Protein AF-A0A9L0TBF0-F1 (afdb_monomer_lite)

Secondary structure (DSSP, 8-state):
----------GGGPPPPTT--HHHHHHHHHHHPPTTTS--TTS--TTTTTT--S--TTS--EEEEPP-TTSS-HHHHHHTTPPPGGG-EEEEETT--SS-PEEE--

Sequence (106 aa):
MGKMSAAVGSVATLAAEPGEDAFRKLFRFYRQSRPGTADLGAVIDFSAAHAARGPGPEAHKVVRSQLSLSSVSDHDAHRAGLQPVSKWQAYGLEGYPGPRYIVVYF

Structure (mmCIF, N/CA/C/O backbone):
data_AF-A0A9L0TBF0-F1
#
_entry.id   AF-A0A9L0TBF0-F1
#
loop_
_atom_site.group_PDB
_atom_site.id
_atom_site.type_symbol
_atom_site.label_atom_id
_atom_site.label_alt_id
_atom_site.label_comp_id
_atom_site.label_asym_id
_atom_site.label_entity_id
_atom_site.label_seq_id
_atom_site.pdbx_PDB_ins_code
_atom_site.Cartn_x
_atom_site.Cartn_y
_atom_site.Cartn_z
_atom_site.occupancy
_atom_site.B_iso_or_equiv
_atom_site.auth_seq_id
_atom_site.auth_comp_id
_atom_site.auth_asym_id
_atom_site.auth_atom_id
_atom_site.pdbx_PDB_model_num
ATOM 1 N N . MET A 1 1 ? -26.880 -20.610 32.195 1.00 35.03 1 MET A N 1
ATOM 2 C CA . MET A 1 1 ? -25.506 -20.771 31.657 1.00 35.03 1 MET A CA 1
ATOM 3 C C . MET A 1 1 ? -25.621 -20.678 30.137 1.00 35.03 1 MET A C 1
ATOM 5 O O . MET A 1 1 ? -26.132 -21.601 29.533 1.00 35.03 1 MET A O 1
ATOM 9 N N . GLY A 1 2 ? -25.462 -19.534 29.474 1.00 40.31 2 GLY A N 1
ATOM 10 C CA . GLY A 1 2 ? -24.261 -18.704 29.404 1.00 40.31 2 GLY A CA 1
ATOM 11 C C . GLY A 1 2 ? -23.617 -18.898 28.024 1.00 40.31 2 GLY A C 1
ATOM 12 O O . GLY A 1 2 ? -22.653 -19.642 27.910 1.00 40.31 2 GLY A O 1
ATOM 13 N N . LYS A 1 3 ? -24.175 -18.289 26.969 1.00 43.34 3 LYS A N 1
ATOM 14 C CA . LYS A 1 3 ? -23.513 -18.172 25.659 1.00 43.34 3 LYS A CA 1
ATOM 15 C C . LYS A 1 3 ? -23.281 -16.690 25.408 1.00 43.34 3 LYS A C 1
ATOM 17 O O . LYS A 1 3 ? -24.203 -15.963 25.056 1.00 43.34 3 LYS A O 1
ATOM 22 N N . MET A 1 4 ? -22.069 -16.243 25.717 1.00 33.72 4 MET A N 1
ATOM 23 C CA . MET A 1 4 ? -21.629 -14.873 25.482 1.00 33.72 4 MET A CA 1
ATOM 24 C C . MET A 1 4 ? -21.535 -14.667 23.971 1.00 33.72 4 MET A C 1
ATOM 26 O O . MET A 1 4 ? -20.785 -15.370 23.295 1.00 33.72 4 MET A O 1
ATOM 30 N N . SER A 1 5 ? -22.331 -13.730 23.456 1.00 41.09 5 SER A N 1
ATOM 31 C CA . SER A 1 5 ? -22.162 -13.186 22.112 1.00 41.09 5 SER A CA 1
ATOM 32 C C . SER A 1 5 ? -20.743 -12.639 22.016 1.00 41.09 5 SER A C 1
ATOM 34 O O . SER A 1 5 ? -20.362 -11.789 22.822 1.00 41.09 5 SER A O 1
ATOM 36 N N . ALA A 1 6 ? -19.942 -13.164 21.088 1.00 47.31 6 ALA A N 1
ATOM 37 C CA . ALA A 1 6 ? -18.631 -12.603 20.810 1.00 47.31 6 ALA A CA 1
ATOM 38 C C . ALA A 1 6 ? -18.846 -11.149 20.378 1.00 47.31 6 ALA A C 1
ATOM 40 O O . ALA A 1 6 ? -19.472 -10.887 19.352 1.00 47.31 6 ALA A O 1
ATOM 41 N N . ALA A 1 7 ? -18.394 -10.210 21.208 1.00 48.56 7 ALA A N 1
ATOM 42 C CA . ALA A 1 7 ? -18.387 -8.806 20.855 1.00 48.56 7 ALA A CA 1
ATOM 43 C C . ALA A 1 7 ? -17.504 -8.655 19.613 1.00 48.56 7 ALA A C 1
ATOM 45 O O . ALA A 1 7 ? -16.289 -8.846 19.677 1.00 48.56 7 ALA A O 1
ATOM 46 N N . VAL A 1 8 ? -18.134 -8.367 18.477 1.00 47.53 8 VAL A N 1
ATOM 47 C CA . VAL A 1 8 ? -17.439 -7.933 17.270 1.00 47.53 8 VAL A CA 1
ATOM 48 C C . VAL A 1 8 ? -16.832 -6.578 17.618 1.00 47.53 8 VAL A C 1
ATOM 50 O O . VAL A 1 8 ? -17.530 -5.570 17.694 1.00 47.53 8 VAL A O 1
ATOM 53 N N . GLY A 1 9 ? -15.545 -6.569 17.954 1.00 52.19 9 GLY A N 1
ATOM 54 C CA . GLY A 1 9 ? -14.821 -5.334 18.210 1.00 52.19 9 GLY A CA 1
ATOM 55 C C . GLY A 1 9 ? -14.608 -4.620 16.884 1.00 52.19 9 GLY A C 1
ATOM 56 O O . GLY A 1 9 ? -13.821 -5.092 16.066 1.00 52.19 9 GLY A O 1
ATOM 57 N N . SER A 1 10 ? -15.307 -3.507 16.672 1.00 55.88 10 SER A N 1
ATOM 58 C CA . SER A 1 10 ? -14.961 -2.545 15.626 1.00 55.88 10 SER A CA 1
ATOM 59 C C . SER A 1 10 ? -13.965 -1.526 16.175 1.00 55.88 10 SER A C 1
ATOM 61 O O . SER A 1 10 ? -14.021 -1.161 17.355 1.00 55.88 10 SER A O 1
ATOM 63 N N . VAL A 1 11 ? -13.065 -1.032 15.319 1.00 59.75 11 VAL A N 1
ATOM 64 C CA . VAL A 1 11 ? -12.127 0.053 15.662 1.00 59.75 11 VAL A CA 1
ATOM 65 C C . VAL A 1 11 ? -12.886 1.281 16.180 1.00 59.75 11 VAL A C 1
ATOM 67 O O . VAL A 1 11 ? -12.448 1.932 17.132 1.00 59.75 11 VAL A O 1
ATOM 70 N N . ALA A 1 12 ? -14.070 1.539 15.615 1.00 55.06 12 ALA A N 1
ATOM 71 C CA . ALA A 1 12 ? -14.960 2.628 16.006 1.00 55.06 12 ALA A CA 1
ATOM 72 C C . ALA A 1 12 ? -15.511 2.495 17.441 1.00 55.06 12 ALA A C 1
ATOM 74 O O . ALA A 1 12 ? -15.979 3.478 18.010 1.00 55.06 12 ALA A O 1
ATOM 75 N N . THR A 1 13 ? -15.447 1.305 18.051 1.00 59.06 13 THR A N 1
ATOM 76 C CA . THR A 1 13 ? -16.079 0.999 19.351 1.00 59.06 13 THR A CA 1
ATOM 77 C C . THR A 1 13 ? -15.079 0.725 20.477 1.00 59.06 13 THR A C 1
ATOM 79 O O . THR A 1 13 ? -15.473 0.424 21.602 1.00 59.06 13 THR A O 1
ATOM 82 N N . LEU A 1 14 ? -13.774 0.829 20.219 1.00 64.94 14 LEU A N 1
ATOM 83 C CA . LEU A 1 14 ? -12.760 0.638 21.255 1.00 64.94 14 LEU A CA 1
ATOM 84 C C . LEU A 1 14 ? -12.854 1.735 22.320 1.00 64.94 14 LEU A C 1
ATOM 86 O O . LEU A 1 14 ? -12.673 2.915 22.015 1.00 64.94 14 LEU A O 1
ATOM 90 N N . ALA A 1 15 ? -13.043 1.358 23.582 1.00 71.19 15 ALA A N 1
ATOM 91 C CA . ALA A 1 15 ? -12.815 2.268 24.699 1.00 71.19 15 ALA A CA 1
ATOM 92 C C . ALA A 1 15 ? -11.311 2.582 24.798 1.00 71.19 15 ALA A C 1
ATOM 94 O O . ALA A 1 15 ? -10.471 1.692 24.636 1.00 71.19 15 ALA A O 1
ATOM 95 N N . ALA A 1 16 ? -10.963 3.856 24.987 1.00 72.12 16 ALA A N 1
ATOM 96 C CA . ALA A 1 16 ? -9.595 4.238 25.328 1.00 72.12 16 ALA A CA 1
ATOM 97 C C . ALA A 1 16 ? -9.374 3.967 26.820 1.00 72.12 16 ALA A C 1
ATOM 99 O O . ALA A 1 16 ? -10.224 4.330 27.635 1.00 72.12 16 ALA A O 1
ATOM 100 N N . GLU A 1 17 ? -8.253 3.341 27.171 1.00 79.44 17 GLU A N 1
ATOM 101 C CA . GLU A 1 17 ? -7.858 3.243 28.578 1.00 79.44 17 GLU A CA 1
ATOM 102 C C . GLU A 1 17 ? -7.410 4.628 29.081 1.00 79.44 17 GLU A C 1
ATOM 104 O O . GLU A 1 17 ? -6.929 5.446 28.286 1.00 79.44 17 GLU A O 1
ATOM 109 N N . PRO A 1 18 ? -7.541 4.934 30.383 1.00 78.00 18 PRO A N 1
ATOM 110 C CA . PRO A 1 18 ? -7.090 6.211 30.928 1.00 78.00 18 PRO A CA 1
ATOM 111 C C . PRO A 1 18 ? -5.607 6.473 30.602 1.00 78.00 18 PRO A C 1
ATOM 113 O O . PRO A 1 18 ? -4.729 5.715 31.008 1.00 78.00 18 PRO A O 1
ATOM 116 N N . GLY A 1 19 ? -5.324 7.548 29.858 1.00 82.50 19 GLY A N 1
ATOM 117 C CA . GLY A 1 19 ? -3.964 7.932 29.446 1.00 82.50 19 GLY A CA 1
ATOM 118 C C . GLY A 1 19 ? -3.432 7.247 28.177 1.00 82.50 19 GLY A C 1
ATOM 119 O O . GLY A 1 19 ? -2.257 7.406 27.848 1.00 82.50 19 GLY A O 1
ATOM 120 N N . GLU A 1 20 ? -4.260 6.490 27.458 1.00 90.44 20 GLU A N 1
ATOM 121 C CA . GLU A 1 20 ? -3.876 5.831 26.208 1.00 90.44 20 GLU A CA 1
ATOM 122 C C . GLU A 1 20 ? -4.002 6.757 24.984 1.00 90.44 20 GLU A C 1
ATOM 124 O O . GLU A 1 20 ? -5.052 7.353 24.745 1.00 90.44 20 GLU A O 1
ATOM 129 N N . ASP A 1 21 ? -2.942 6.841 24.171 1.00 91.25 21 ASP A N 1
ATOM 130 C CA . ASP A 1 21 ? -2.959 7.560 22.892 1.00 91.25 21 ASP A CA 1
ATOM 131 C C . ASP A 1 21 ? -3.576 6.732 21.744 1.00 91.25 21 ASP A C 1
ATOM 133 O O . ASP A 1 21 ? -3.721 5.507 21.814 1.00 91.25 21 ASP A O 1
ATOM 137 N N . ALA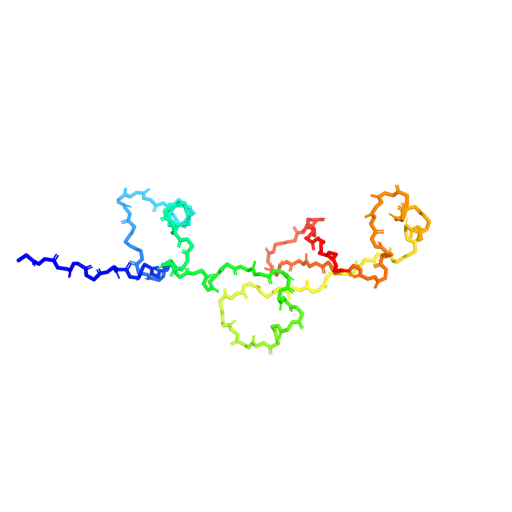 A 1 22 ? -3.934 7.412 20.649 1.00 87.94 22 ALA A N 1
ATOM 138 C CA . ALA A 1 22 ? -4.591 6.792 19.497 1.00 87.94 22 ALA A CA 1
ATOM 139 C C . ALA A 1 22 ? -3.776 5.642 18.877 1.00 87.94 22 ALA A C 1
ATOM 141 O O . ALA A 1 22 ? -4.354 4.638 18.454 1.00 87.94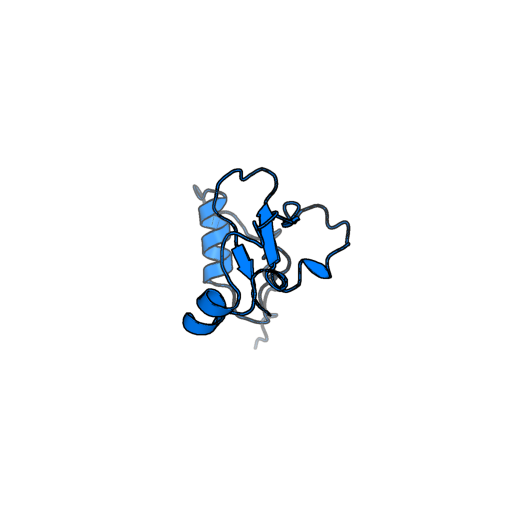 22 ALA A O 1
ATOM 142 N N . PHE A 1 23 ? -2.444 5.750 18.851 1.00 89.69 23 PHE A N 1
ATOM 143 C CA . PHE A 1 23 ? -1.582 4.718 18.282 1.00 89.69 23 PHE A CA 1
ATOM 144 C C . PHE A 1 23 ? -1.565 3.467 19.164 1.00 89.69 23 PHE A C 1
ATOM 146 O O . PHE A 1 23 ? -1.762 2.357 18.668 1.00 89.69 23 PHE A O 1
ATOM 153 N N . ARG A 1 24 ? -1.394 3.630 20.481 1.00 90.50 24 ARG A N 1
ATOM 154 C CA . ARG A 1 24 ? -1.432 2.531 21.458 1.00 90.50 24 ARG A CA 1
ATOM 155 C C . ARG A 1 24 ? -2.770 1.799 21.442 1.00 90.50 24 ARG A C 1
ATOM 157 O O . ARG A 1 24 ? -2.781 0.566 21.441 1.00 90.50 24 ARG A O 1
ATOM 164 N N . LYS A 1 25 ? -3.869 2.544 21.318 1.00 89.50 25 LYS A N 1
ATOM 165 C CA . LYS A 1 25 ? -5.225 2.000 21.193 1.00 89.50 25 LYS A CA 1
ATOM 166 C C . LYS A 1 25 ? -5.382 1.116 19.951 1.00 89.50 25 LYS A C 1
ATOM 168 O O . LYS A 1 25 ? -5.842 -0.022 20.063 1.00 89.50 25 LYS A O 1
ATOM 173 N N . LEU A 1 26 ? -4.964 1.609 18.781 1.00 88.56 26 LEU A N 1
ATOM 174 C CA . LEU A 1 26 ? -4.996 0.847 17.525 1.00 88.56 26 LEU A CA 1
ATOM 175 C C . LEU A 1 26 ? -4.086 -0.383 17.589 1.00 88.56 26 LEU A C 1
ATOM 177 O O . LEU A 1 26 ? -4.497 -1.482 17.216 1.00 88.56 26 LEU A O 1
ATOM 181 N N . PHE A 1 27 ? -2.872 -0.223 18.118 1.00 89.44 27 PHE A N 1
ATOM 182 C CA . PHE A 1 27 ? -1.927 -1.322 18.282 1.00 89.44 27 PHE A CA 1
ATOM 183 C C . PHE A 1 27 ? -2.501 -2.435 19.166 1.00 89.44 27 PHE A C 1
ATOM 185 O O . PHE A 1 27 ? -2.443 -3.609 18.797 1.00 89.44 27 PHE A O 1
ATOM 192 N N . ARG A 1 28 ? -3.094 -2.090 20.319 1.00 88.88 28 ARG A N 1
ATOM 193 C CA . ARG A 1 28 ? -3.734 -3.070 21.205 1.00 88.88 28 ARG A CA 1
ATOM 194 C C . ARG A 1 28 ? -4.836 -3.831 20.477 1.00 88.88 28 ARG A C 1
ATOM 196 O O . ARG A 1 28 ? -4.864 -5.058 20.572 1.00 88.88 28 ARG A O 1
ATOM 203 N N . PHE A 1 29 ? -5.711 -3.117 19.772 1.00 87.94 29 PHE A N 1
ATOM 204 C CA . PHE A 1 29 ? -6.820 -3.720 19.043 1.00 87.94 29 PHE A CA 1
ATOM 205 C C . PHE A 1 29 ? -6.346 -4.747 18.023 1.00 87.94 29 PHE A C 1
ATOM 207 O O . PHE A 1 29 ? -6.753 -5.907 18.091 1.00 87.94 29 PHE A O 1
ATOM 214 N N . TYR A 1 30 ? -5.438 -4.362 17.126 1.00 87.25 30 TYR A N 1
ATOM 215 C CA . TYR A 1 30 ? -4.957 -5.274 16.091 1.00 87.25 30 TYR A CA 1
ATOM 216 C C . TYR A 1 30 ? -4.126 -6.423 16.664 1.00 87.25 30 TYR A C 1
ATOM 218 O O . TYR A 1 30 ? -4.222 -7.543 16.177 1.00 87.25 30 TYR A O 1
ATOM 226 N N . ARG A 1 31 ? -3.385 -6.206 17.758 1.00 87.06 31 ARG A N 1
ATOM 227 C CA . ARG A 1 31 ? -2.663 -7.285 18.453 1.00 87.06 31 ARG A CA 1
ATOM 228 C C . ARG A 1 31 ? -3.601 -8.337 19.056 1.00 87.06 31 ARG A C 1
ATOM 230 O O . ARG A 1 31 ? -3.241 -9.506 19.120 1.00 87.06 31 ARG A O 1
ATOM 237 N N . GLN A 1 32 ? -4.765 -7.925 19.555 1.00 85.81 32 GLN A N 1
ATOM 238 C CA . GLN A 1 32 ? -5.755 -8.818 20.174 1.00 85.81 32 GLN A CA 1
ATOM 239 C C . GLN A 1 32 ? -6.771 -9.376 19.167 1.00 85.81 32 GLN A C 1
ATOM 241 O O . GLN A 1 32 ? -7.543 -10.277 19.503 1.00 85.81 32 GLN A O 1
ATOM 246 N N . SER A 1 33 ? -6.768 -8.851 17.942 1.00 83.00 33 SER A N 1
ATOM 247 C CA . SER A 1 33 ? -7.660 -9.262 16.866 1.00 83.00 33 SER A CA 1
ATOM 248 C C . SER A 1 33 ? -7.394 -10.710 16.465 1.00 83.00 33 SER A C 1
ATOM 250 O O . SER A 1 33 ? -6.261 -11.086 16.167 1.00 83.00 33 SER A O 1
ATOM 252 N N . ARG A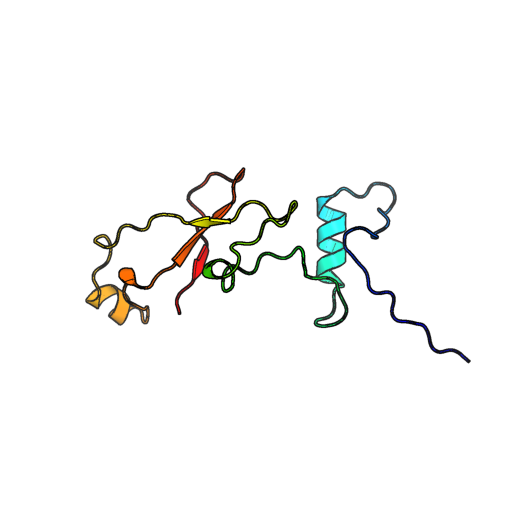 1 34 ? -8.444 -11.539 16.435 1.00 75.00 34 ARG A N 1
ATOM 253 C CA . ARG A 1 34 ? -8.367 -12.889 15.864 1.00 75.00 34 ARG A CA 1
ATOM 254 C C . ARG A 1 34 ? -8.838 -12.850 14.407 1.00 75.00 34 ARG A C 1
ATOM 256 O O . ARG A 1 34 ? -9.849 -12.193 14.129 1.00 75.00 34 ARG A O 1
ATOM 263 N N . PRO A 1 35 ? -8.156 -13.558 13.487 1.00 69.25 35 PRO A N 1
ATOM 264 C CA . PRO A 1 35 ? -8.626 -13.702 12.115 1.00 69.25 35 PRO A CA 1
ATOM 265 C C . PRO A 1 35 ? -10.078 -14.200 12.092 1.00 69.25 35 PRO A C 1
ATOM 267 O O . PRO A 1 35 ? -10.399 -15.205 12.724 1.00 69.25 35 PRO A O 1
ATOM 270 N N . GLY A 1 36 ? -10.961 -13.468 11.408 1.00 67.06 36 GLY A N 1
ATOM 271 C CA . GLY A 1 36 ? -12.379 -13.813 11.259 1.00 67.06 36 GLY A CA 1
ATOM 272 C C . GLY A 1 36 ? -13.332 -13.291 12.343 1.00 67.06 36 GLY A C 1
ATOM 273 O O . GLY A 1 36 ? -14.538 -13.440 12.176 1.00 67.06 36 GLY A O 1
ATOM 274 N N . THR A 1 37 ? -12.846 -12.666 13.425 1.00 68.88 37 THR A N 1
ATOM 275 C CA . THR A 1 37 ? -13.725 -12.086 14.469 1.00 68.88 37 THR A CA 1
ATOM 276 C C . THR A 1 37 ? -13.562 -10.584 14.657 1.00 68.88 37 THR A C 1
ATOM 278 O O . THR A 1 37 ? -14.463 -9.935 15.182 1.00 68.88 37 THR A O 1
ATOM 281 N N . ALA A 1 38 ? -12.396 -10.044 14.307 1.00 72.75 38 ALA A N 1
ATOM 282 C CA . ALA A 1 38 ? -12.134 -8.616 14.386 1.00 72.75 38 ALA A CA 1
ATOM 283 C C . ALA A 1 38 ? -12.512 -7.924 13.078 1.00 72.75 38 ALA A C 1
ATOM 285 O O . ALA A 1 38 ? -12.303 -8.472 11.994 1.00 72.75 38 ALA A O 1
ATOM 286 N N . ASP A 1 39 ? -13.033 -6.707 13.194 1.00 78.00 39 ASP A N 1
ATOM 287 C CA . ASP A 1 39 ? -13.238 -5.823 12.056 1.00 78.00 39 ASP A CA 1
ATOM 288 C C . ASP A 1 39 ? -11.878 -5.344 11.528 1.00 78.00 39 ASP A C 1
ATOM 290 O O . ASP A 1 39 ? -11.230 -4.471 12.109 1.00 78.00 39 ASP A O 1
ATOM 294 N N . LEU A 1 40 ? -11.424 -5.968 10.441 1.00 80.75 40 LEU A N 1
ATOM 295 C CA . LEU A 1 40 ? -10.197 -5.602 9.732 1.00 80.75 40 LEU A CA 1
ATOM 296 C C . LEU A 1 40 ? -10.477 -4.685 8.533 1.00 80.75 40 LEU A C 1
ATOM 298 O O . LEU A 1 40 ? -9.579 -4.470 7.726 1.00 80.75 40 LEU A O 1
ATOM 302 N N . GLY A 1 41 ? -11.689 -4.131 8.399 1.00 79.06 41 GLY A N 1
ATOM 303 C CA . GLY A 1 41 ? -12.077 -3.321 7.238 1.00 79.06 41 GLY A CA 1
ATOM 304 C C . GLY A 1 41 ? -11.244 -2.049 7.047 1.00 79.06 41 GLY A C 1
ATOM 305 O O . GLY A 1 41 ? -11.149 -1.540 5.934 1.00 79.06 41 GLY A O 1
ATOM 306 N N . ALA A 1 42 ? -10.603 -1.559 8.112 1.00 79.50 42 ALA A N 1
ATOM 307 C CA . ALA A 1 42 ? -9.694 -0.413 8.067 1.00 79.50 42 ALA A CA 1
ATOM 308 C C . ALA A 1 42 ? -8.229 -0.786 7.745 1.00 79.50 42 ALA A C 1
ATOM 310 O O . ALA A 1 42 ? -7.398 0.104 7.560 1.00 79.50 42 ALA A O 1
ATOM 311 N N . VAL A 1 43 ? -7.882 -2.079 7.683 1.00 83.44 43 VAL A N 1
ATOM 312 C CA . VAL A 1 43 ? -6.546 -2.532 7.270 1.00 83.44 43 VAL A CA 1
ATOM 313 C C . VAL A 1 43 ? -6.458 -2.473 5.749 1.00 83.44 43 VAL A C 1
ATOM 315 O O . VAL A 1 43 ? -7.252 -3.086 5.042 1.00 83.44 43 VAL A O 1
ATOM 318 N N . ILE A 1 44 ? -5.473 -1.737 5.236 1.00 81.62 44 ILE A N 1
ATOM 319 C CA . ILE A 1 44 ? -5.276 -1.585 3.794 1.00 81.62 44 ILE A CA 1
ATOM 320 C C . ILE A 1 44 ? -4.715 -2.883 3.211 1.00 81.62 44 ILE A C 1
ATOM 322 O O . ILE A 1 44 ? -3.601 -3.293 3.542 1.00 81.62 44 ILE A O 1
ATOM 326 N N . ASP A 1 45 ? -5.458 -3.479 2.284 1.00 83.31 45 ASP A N 1
ATOM 327 C CA . ASP A 1 45 ? -4.977 -4.567 1.442 1.00 83.31 45 ASP A CA 1
ATOM 328 C C . ASP A 1 45 ? -4.456 -4.018 0.103 1.00 83.31 45 ASP A C 1
ATOM 330 O O . ASP A 1 45 ? -5.216 -3.727 -0.824 1.00 83.31 45 ASP A O 1
ATOM 334 N N . PHE A 1 46 ? -3.131 -3.884 -0.013 1.00 82.31 46 PHE A N 1
ATOM 335 C CA . PHE A 1 46 ? -2.481 -3.442 -1.253 1.00 82.31 46 PHE A CA 1
ATOM 336 C C . PHE A 1 46 ? -2.626 -4.447 -2.398 1.00 82.31 46 PHE A C 1
ATOM 338 O O . PHE A 1 46 ? -2.523 -4.053 -3.560 1.00 82.31 46 PHE A O 1
ATOM 345 N N . SER A 1 47 ? -2.901 -5.721 -2.100 1.00 82.19 47 SER A N 1
ATOM 346 C CA . SER A 1 47 ? -3.145 -6.717 -3.137 1.00 82.19 47 SER A CA 1
ATOM 347 C C . SER A 1 47 ? -4.502 -6.506 -3.810 1.00 82.19 47 SER A C 1
ATOM 349 O O . SER A 1 47 ? -4.615 -6.703 -5.010 1.00 82.19 47 SER A O 1
ATOM 351 N N . ALA A 1 48 ? -5.505 -5.997 -3.091 1.00 79.88 48 ALA A N 1
ATOM 352 C CA . ALA A 1 48 ? -6.819 -5.656 -3.63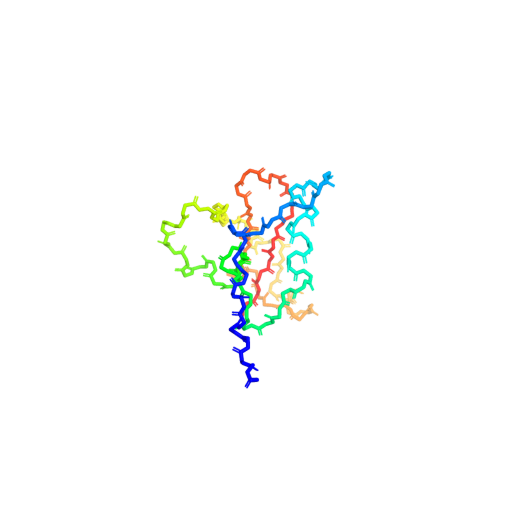9 1.00 79.88 48 ALA A CA 1
ATOM 353 C C . ALA A 1 48 ? -6.930 -4.191 -4.113 1.00 79.88 48 ALA A C 1
ATOM 355 O O . ALA A 1 48 ? -7.951 -3.788 -4.680 1.00 79.88 48 ALA A O 1
ATOM 356 N N . ALA A 1 49 ? -5.889 -3.373 -3.923 1.00 72.56 49 ALA A N 1
ATOM 357 C CA . ALA A 1 49 ? -5.927 -1.933 -4.196 1.00 72.56 49 ALA A CA 1
ATOM 358 C C . ALA A 1 49 ? -6.202 -1.579 -5.670 1.00 72.56 49 ALA A C 1
ATOM 360 O O . ALA A 1 49 ? -6.732 -0.509 -5.959 1.00 72.56 49 ALA A O 1
ATOM 361 N N . HIS A 1 50 ? -5.889 -2.469 -6.617 1.00 63.44 50 HIS A N 1
ATOM 362 C CA . HIS A 1 50 ? -6.227 -2.276 -8.032 1.00 63.44 50 HIS A CA 1
ATOM 363 C C . HIS A 1 50 ? -7.727 -2.457 -8.337 1.00 63.44 50 HIS A C 1
ATOM 365 O O . HIS A 1 50 ? -8.207 -1.929 -9.340 1.00 63.44 50 HIS A O 1
ATOM 371 N N . ALA A 1 51 ? -8.466 -3.172 -7.482 1.00 57.62 51 ALA A N 1
ATOM 372 C CA . ALA A 1 51 ? -9.908 -3.398 -7.601 1.00 57.62 51 ALA A CA 1
ATOM 373 C C . ALA A 1 51 ? -10.738 -2.370 -6.809 1.00 57.62 51 ALA A C 1
ATOM 375 O O . ALA A 1 51 ? -11.902 -2.120 -7.129 1.00 57.62 51 ALA A O 1
ATOM 376 N N . ALA A 1 52 ? -10.137 -1.733 -5.801 1.00 56.16 52 ALA A N 1
ATOM 377 C CA . ALA A 1 52 ? -10.776 -0.743 -4.942 1.00 56.16 52 ALA A CA 1
ATOM 378 C C . ALA A 1 52 ? -10.917 0.626 -5.639 1.00 56.16 52 ALA A C 1
ATOM 380 O O . ALA A 1 52 ? -10.253 1.603 -5.305 1.00 56.16 52 ALA A O 1
ATOM 381 N N . ARG A 1 53 ? -11.826 0.721 -6.615 1.00 49.44 53 ARG A N 1
ATOM 382 C CA . ARG A 1 53 ? -12.285 1.995 -7.206 1.00 49.44 53 ARG A CA 1
ATOM 383 C C . ARG A 1 53 ? -13.507 2.564 -6.461 1.00 49.44 53 ARG A C 1
ATOM 385 O O . ARG A 1 53 ? -14.383 3.159 -7.081 1.00 49.44 53 ARG A O 1
ATOM 392 N N . GLY A 1 54 ? -13.598 2.320 -5.151 1.00 48.53 54 GLY A N 1
ATOM 393 C CA . GLY A 1 54 ? -14.757 2.651 -4.315 1.00 48.53 54 GLY A CA 1
ATOM 394 C C . GLY A 1 54 ? -14.530 3.881 -3.420 1.00 48.53 54 GLY A C 1
ATOM 395 O O . GLY A 1 54 ? -13.435 4.029 -2.878 1.00 48.53 54 GLY A O 1
ATOM 396 N N . PRO A 1 55 ? -15.541 4.751 -3.224 1.00 41.31 55 PRO A N 1
ATOM 397 C CA . PRO A 1 55 ? -15.448 5.970 -2.424 1.00 41.31 55 PRO A CA 1
ATOM 398 C C . PRO A 1 55 ? -15.648 5.636 -0.937 1.00 41.31 55 PRO A C 1
ATOM 400 O O . PRO A 1 55 ? -16.674 5.958 -0.346 1.00 41.31 55 PRO A O 1
ATOM 403 N N . GLY A 1 56 ? -14.707 4.911 -0.336 1.00 50.50 56 GLY A N 1
ATOM 404 C CA . GLY A 1 56 ? -14.692 4.689 1.111 1.00 50.50 56 GLY A CA 1
ATOM 405 C C . GLY A 1 56 ? -14.058 5.895 1.818 1.00 50.50 56 GLY A C 1
ATOM 406 O O . GLY A 1 56 ? -12.911 6.201 1.504 1.00 50.50 56 GLY A O 1
ATOM 407 N N . PRO A 1 57 ? -14.749 6.586 2.744 1.00 47.53 57 PRO A N 1
ATOM 408 C CA . PRO A 1 57 ? -14.315 7.891 3.256 1.00 47.53 57 PRO A CA 1
ATOM 409 C C . PRO A 1 57 ? -13.094 7.885 4.194 1.00 47.53 57 PRO A C 1
ATOM 411 O O . PRO A 1 57 ? -12.605 8.960 4.518 1.00 47.53 57 PRO A O 1
ATOM 414 N N . GLU A 1 58 ? -12.576 6.727 4.620 1.00 50.16 58 GLU A N 1
ATOM 415 C CA . GLU A 1 58 ? -11.586 6.670 5.718 1.00 50.16 58 GLU A CA 1
ATOM 416 C C . GLU A 1 58 ? -10.309 5.870 5.411 1.00 50.16 58 GLU A C 1
ATOM 418 O O . GLU A 1 58 ? -9.365 5.879 6.200 1.00 50.16 58 GLU A O 1
ATOM 423 N N . ALA A 1 59 ? -10.217 5.206 4.256 1.00 54.78 59 ALA A N 1
ATOM 424 C CA . ALA A 1 59 ? -8.957 4.606 3.836 1.00 54.78 59 ALA A CA 1
ATOM 425 C C . ALA A 1 59 ? -8.117 5.701 3.177 1.00 54.78 59 ALA A C 1
ATOM 427 O O . ALA A 1 59 ? -8.483 6.182 2.103 1.00 54.78 59 ALA A O 1
ATOM 428 N N . HIS A 1 60 ? -7.014 6.110 3.815 1.00 60.41 60 HIS A N 1
ATOM 429 C CA . HIS A 1 60 ? -5.994 6.955 3.188 1.00 60.41 60 HIS A CA 1
ATOM 430 C C . HIS A 1 60 ? -5.832 6.552 1.725 1.00 60.41 60 HIS A C 1
ATOM 432 O O . HIS A 1 60 ? -5.570 5.383 1.434 1.00 60.41 60 HIS A O 1
ATOM 438 N N . LYS A 1 61 ? -6.063 7.504 0.817 1.00 75.56 61 LYS A N 1
ATOM 439 C CA . LYS A 1 61 ? -6.176 7.239 -0.614 1.00 75.56 61 LYS A CA 1
ATOM 440 C C . LYS A 1 61 ? -4.897 6.549 -1.077 1.00 75.56 61 LYS A C 1
ATOM 442 O O . LYS A 1 61 ? -3.833 7.166 -1.143 1.00 75.56 61 LYS A O 1
ATOM 447 N N . VAL A 1 62 ? -4.991 5.247 -1.333 1.00 80.75 62 VAL A N 1
ATOM 448 C CA . VAL A 1 62 ? -3.886 4.469 -1.883 1.00 80.75 62 VAL A CA 1
ATOM 449 C C . VAL A 1 62 ? -3.625 5.019 -3.278 1.00 80.75 62 VAL A C 1
ATOM 451 O O . VAL A 1 62 ? -4.505 5.008 -4.139 1.00 80.75 62 VAL A O 1
ATOM 454 N N . VAL A 1 63 ? -2.423 5.542 -3.498 1.00 83.81 63 VAL A N 1
ATOM 455 C CA . VAL A 1 63 ? -2.028 6.143 -4.773 1.00 83.81 63 VAL A CA 1
ATOM 456 C C . VAL A 1 63 ? -1.035 5.241 -5.484 1.00 83.81 63 VAL A C 1
ATOM 458 O O . VAL A 1 63 ? -0.124 4.689 -4.867 1.00 83.81 63 VAL A O 1
ATOM 461 N N . ARG A 1 64 ? -1.197 5.080 -6.801 1.00 85.38 64 ARG A N 1
ATOM 462 C CA . ARG A 1 64 ? -0.237 4.325 -7.609 1.00 85.38 64 ARG A CA 1
ATOM 463 C C . ARG A 1 64 ? 1.051 5.129 -7.734 1.00 85.38 64 ARG A C 1
ATOM 465 O O . ARG A 1 64 ? 1.022 6.275 -8.179 1.00 85.38 64 ARG A O 1
ATOM 472 N N . SER A 1 65 ? 2.165 4.508 -7.373 1.00 85.69 65 SER A N 1
ATOM 473 C CA . SER A 1 65 ? 3.494 5.065 -7.577 1.00 85.69 65 SER A CA 1
ATOM 474 C C . SER A 1 65 ? 4.083 4.572 -8.894 1.00 85.69 65 SER A C 1
ATOM 476 O O . SER A 1 65 ? 3.898 3.416 -9.283 1.00 85.69 65 SER A O 1
ATOM 478 N N . GLN A 1 66 ? 4.772 5.464 -9.601 1.00 86.69 66 GLN A N 1
ATOM 479 C CA . GLN A 1 66 ? 5.433 5.129 -10.854 1.00 86.69 66 GLN A CA 1
ATOM 480 C C . GLN A 1 66 ? 6.792 4.489 -10.575 1.00 86.69 66 GLN A C 1
ATOM 482 O O . GLN A 1 66 ? 7.630 5.051 -9.872 1.00 86.69 66 GLN A O 1
ATOM 487 N N . LEU A 1 67 ? 7.007 3.314 -11.164 1.00 88.06 67 LEU A N 1
ATOM 488 C CA . LEU A 1 67 ? 8.299 2.642 -11.185 1.00 88.06 67 LEU A CA 1
ATOM 489 C C . LEU A 1 67 ? 9.023 2.955 -12.493 1.00 88.06 67 LEU A C 1
ATOM 491 O O . LEU A 1 67 ? 8.402 3.054 -13.552 1.00 88.06 67 LEU A O 1
ATOM 495 N N . SER A 1 68 ? 10.347 3.051 -12.425 1.00 89.94 68 SER A N 1
ATOM 496 C CA . SER A 1 68 ? 11.183 3.131 -13.619 1.00 89.94 68 SER A CA 1
ATOM 497 C C . SER A 1 68 ? 11.345 1.738 -14.227 1.00 89.94 68 SER A C 1
ATOM 499 O O . SER A 1 68 ? 12.103 0.911 -13.720 1.00 89.94 68 SER A O 1
ATOM 501 N N . LEU A 1 69 ? 10.623 1.478 -15.319 1.00 88.31 69 LEU A N 1
ATOM 502 C CA . LEU A 1 69 ? 10.615 0.172 -15.989 1.00 88.31 69 LEU A CA 1
ATOM 503 C C . LEU A 1 69 ? 11.980 -0.214 -16.570 1.00 88.31 69 LEU A C 1
ATOM 505 O O . LEU A 1 69 ? 12.278 -1.393 -16.692 1.00 88.31 69 LEU A O 1
ATOM 509 N N . SER A 1 70 ? 12.808 0.770 -16.920 1.00 91.19 70 SER A N 1
ATOM 510 C CA . SER A 1 70 ? 14.124 0.554 -17.528 1.00 91.19 70 SER A CA 1
ATOM 511 C C . SER A 1 70 ? 15.265 0.473 -16.516 1.00 91.19 70 SER A C 1
ATOM 513 O O . SER A 1 70 ? 16.408 0.261 -16.909 1.00 91.19 70 SER A O 1
ATOM 515 N N . SER A 1 71 ? 14.998 0.681 -15.222 1.00 90.88 71 SER A N 1
ATOM 516 C CA . SER A 1 71 ? 16.048 0.665 -14.194 1.00 90.88 71 SER A CA 1
ATOM 517 C C . SER A 1 71 ? 16.532 -0.740 -13.836 1.00 90.88 71 SER A C 1
ATOM 519 O O . SER A 1 71 ? 17.605 -0.867 -13.253 1.00 90.88 71 SER A O 1
ATOM 521 N N . VAL A 1 72 ? 15.765 -1.780 -14.171 1.00 92.81 72 VAL A N 1
ATOM 522 C CA . VAL A 1 72 ? 16.134 -3.185 -13.965 1.00 92.81 72 VAL A CA 1
ATOM 523 C C . VAL A 1 72 ? 15.776 -3.956 -15.229 1.00 92.81 72 VAL A C 1
ATOM 525 O O . VAL A 1 72 ? 14.669 -3.814 -15.743 1.00 92.81 72 VAL A O 1
ATOM 528 N N . SER A 1 73 ? 16.709 -4.762 -15.734 1.00 95.00 73 SER A N 1
ATOM 529 C CA . SER A 1 73 ? 16.449 -5.627 -16.885 1.00 95.00 73 SER A CA 1
ATOM 530 C C . SER A 1 73 ? 15.599 -6.838 -16.485 1.00 95.00 73 SER A C 1
ATOM 532 O O . SER A 1 73 ? 15.700 -7.330 -15.359 1.00 95.00 73 SER A O 1
ATOM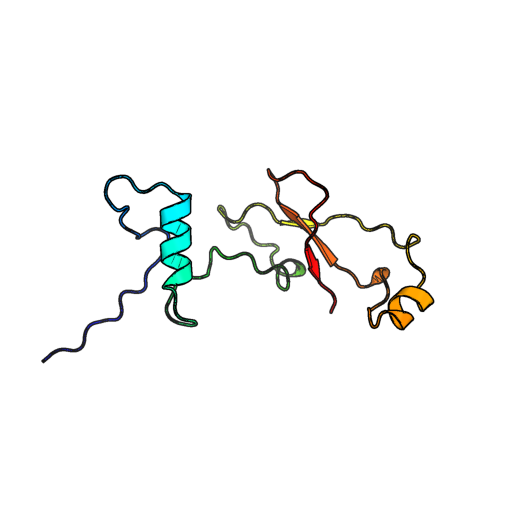 534 N N . ASP A 1 74 ? 14.813 -7.381 -17.417 1.00 94.50 74 ASP A N 1
ATOM 535 C CA . ASP A 1 74 ? 14.048 -8.616 -17.174 1.00 94.50 74 ASP A CA 1
ATOM 536 C C . ASP A 1 74 ? 14.960 -9.789 -16.784 1.00 94.50 74 ASP A C 1
ATOM 538 O O . ASP A 1 74 ? 14.596 -10.624 -15.957 1.00 94.50 74 ASP A O 1
ATOM 542 N N . HIS A 1 75 ? 16.177 -9.821 -17.332 1.00 95.81 75 HIS A N 1
ATOM 543 C CA . HIS A 1 75 ? 17.196 -10.802 -16.978 1.00 95.81 75 HIS A CA 1
ATOM 544 C C . HIS A 1 75 ? 17.632 -10.680 -15.511 1.00 95.81 75 HIS A C 1
ATOM 546 O O . HIS A 1 75 ? 17.721 -11.690 -14.812 1.00 95.81 75 HIS A O 1
ATOM 552 N N . ASP A 1 76 ? 17.878 -9.464 -15.019 1.00 95.31 76 ASP A N 1
ATOM 553 C CA . ASP A 1 76 ? 18.277 -9.249 -13.625 1.00 95.31 76 ASP A CA 1
ATOM 554 C C . ASP A 1 76 ? 17.126 -9.507 -12.654 1.00 95.31 76 ASP A C 1
ATOM 556 O O . ASP A 1 76 ? 17.342 -10.117 -11.606 1.00 95.31 76 ASP A O 1
ATOM 560 N N . ALA A 1 77 ? 15.899 -9.130 -13.028 1.00 93.12 77 ALA A N 1
ATOM 561 C CA . ALA A 1 77 ? 14.702 -9.474 -12.269 1.00 93.12 77 ALA A CA 1
ATOM 562 C C . ALA A 1 77 ? 14.543 -11.000 -12.152 1.00 93.12 77 ALA A C 1
ATOM 564 O O . ALA A 1 77 ? 14.411 -11.525 -11.046 1.00 93.12 77 ALA A O 1
ATOM 565 N N . HIS A 1 78 ? 14.666 -11.726 -13.267 1.00 94.50 78 HIS A N 1
ATOM 566 C CA . HIS A 1 78 ? 14.583 -13.186 -13.290 1.00 94.50 78 HIS A CA 1
ATOM 567 C C . HIS A 1 78 ? 15.693 -13.852 -12.467 1.00 94.50 78 HIS A C 1
ATOM 569 O O . HIS A 1 78 ? 15.428 -14.782 -11.707 1.00 94.50 78 HIS A O 1
ATOM 575 N N . ARG A 1 79 ? 16.937 -13.363 -12.560 1.00 96.31 79 ARG A N 1
ATOM 576 C CA . ARG A 1 79 ? 18.059 -13.862 -11.746 1.00 96.31 79 ARG A CA 1
ATOM 577 C C . ARG A 1 79 ? 17.829 -13.704 -10.244 1.00 96.31 79 ARG A C 1
ATOM 579 O O . ARG A 1 79 ? 18.356 -14.502 -9.475 1.00 96.31 79 ARG A O 1
ATOM 586 N N . ALA A 1 80 ? 17.053 -12.702 -9.840 1.00 93.56 80 ALA A N 1
ATOM 587 C CA . ALA A 1 80 ? 16.643 -12.488 -8.457 1.00 93.56 80 ALA A CA 1
ATOM 588 C C . ALA A 1 80 ? 15.361 -13.254 -8.064 1.00 93.56 80 ALA A C 1
ATOM 590 O O . ALA A 1 80 ? 14.916 -13.136 -6.924 1.00 93.56 80 ALA A O 1
ATOM 591 N N . GLY A 1 81 ? 14.753 -14.021 -8.978 1.00 92.69 81 GLY A N 1
ATOM 592 C CA . GLY A 1 81 ? 13.485 -14.721 -8.746 1.00 92.69 81 GLY A CA 1
ATOM 593 C C . GLY A 1 81 ? 12.252 -13.808 -8.753 1.00 92.69 81 GLY A C 1
ATOM 594 O O . GLY A 1 81 ? 11.208 -14.187 -8.227 1.00 92.69 81 GLY A O 1
ATOM 595 N N . LEU A 1 82 ? 12.360 -12.606 -9.325 1.00 91.38 82 LEU A N 1
ATOM 596 C CA . LEU A 1 82 ? 11.279 -11.625 -9.422 1.00 91.38 82 LEU A CA 1
ATOM 597 C C . LEU A 1 82 ? 10.633 -11.644 -10.815 1.00 91.38 82 LEU A C 1
ATOM 599 O O . LEU A 1 82 ? 11.258 -12.000 -11.815 1.00 91.38 82 LEU A O 1
ATOM 603 N N . GLN A 1 83 ? 9.376 -11.203 -10.893 1.00 92.25 83 GLN A N 1
ATOM 604 C CA . GLN A 1 83 ? 8.727 -10.899 -12.173 1.00 92.25 83 GLN A CA 1
ATOM 605 C C . GLN A 1 83 ? 9.405 -9.695 -12.861 1.00 92.25 83 GLN A C 1
ATOM 607 O O . GLN A 1 83 ? 10.032 -8.887 -12.177 1.00 92.25 83 GLN A O 1
ATOM 612 N N . PRO A 1 84 ? 9.236 -9.505 -14.181 1.00 92.69 84 PRO A N 1
ATOM 613 C CA . PRO A 1 84 ? 9.593 -8.260 -14.870 1.00 92.69 84 PRO A CA 1
ATOM 614 C C . PRO A 1 84 ? 8.991 -7.015 -14.204 1.00 92.69 84 PRO A C 1
ATOM 616 O O . PRO A 1 84 ? 7.832 -7.053 -13.782 1.00 92.69 84 PRO A O 1
ATOM 619 N N . VAL A 1 85 ? 9.723 -5.891 -14.175 1.00 91.25 85 VAL A N 1
ATOM 620 C CA . VAL A 1 85 ? 9.265 -4.631 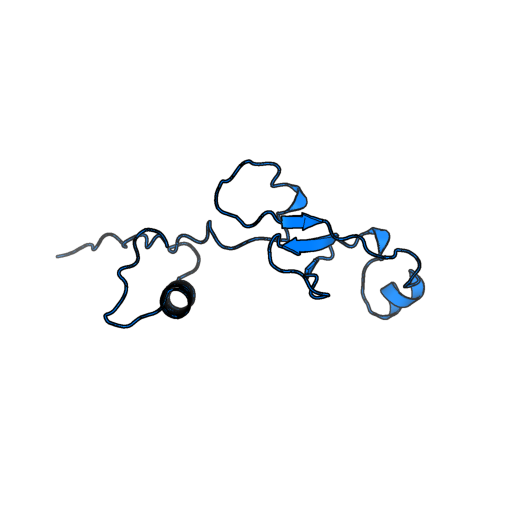-13.537 1.00 91.25 85 VAL A CA 1
ATOM 621 C C . VAL A 1 85 ? 7.948 -4.126 -14.132 1.00 91.25 85 VAL A C 1
ATOM 623 O O . VAL A 1 85 ? 7.131 -3.526 -13.438 1.00 91.25 85 VAL A O 1
ATOM 626 N N . SER A 1 86 ? 7.690 -4.431 -15.405 1.00 90.62 86 SER A N 1
ATOM 627 C CA . SER A 1 86 ? 6.430 -4.125 -16.095 1.00 90.62 86 SER A CA 1
ATOM 628 C C . SER A 1 86 ? 5.189 -4.741 -15.438 1.00 90.62 86 SER A C 1
ATOM 630 O O . SER A 1 86 ? 4.084 -4.232 -15.629 1.00 90.62 86 SER A O 1
ATOM 632 N N . LYS A 1 87 ? 5.355 -5.804 -14.643 1.00 90.88 87 LYS A N 1
ATOM 633 C CA . LYS A 1 87 ? 4.276 -6.458 -13.891 1.00 90.88 87 LYS A CA 1
ATOM 634 C C . LYS A 1 87 ? 4.151 -5.965 -12.451 1.00 90.88 87 LYS A C 1
ATOM 636 O O . LYS A 1 87 ? 3.215 -6.351 -11.756 1.00 90.88 87 LYS A O 1
ATOM 641 N N . TRP A 1 88 ? 5.082 -5.140 -11.983 1.00 90.25 88 TRP A N 1
ATOM 642 C CA . TRP A 1 88 ? 5.104 -4.694 -10.596 1.00 90.25 88 TRP A CA 1
ATOM 643 C C . TRP A 1 88 ? 4.026 -3.643 -10.362 1.00 90.25 88 TRP A C 1
ATOM 645 O O . TRP A 1 88 ? 3.755 -2.782 -11.206 1.00 90.25 88 TRP A O 1
ATOM 655 N N . GLN A 1 89 ? 3.431 -3.683 -9.176 1.00 88.19 89 GLN A N 1
ATOM 656 C CA . GLN A 1 89 ? 2.536 -2.638 -8.707 1.00 88.19 89 GLN A CA 1
ATOM 657 C C . GLN A 1 89 ? 3.154 -1.996 -7.471 1.00 88.19 89 GLN A C 1
ATOM 659 O O . GLN A 1 89 ? 3.419 -2.669 -6.478 1.00 88.19 89 GLN A O 1
ATOM 664 N N . ALA A 1 90 ? 3.409 -0.691 -7.552 1.00 87.50 90 ALA A N 1
ATOM 665 C CA . ALA A 1 90 ? 3.914 0.097 -6.441 1.00 87.50 90 ALA A CA 1
ATOM 666 C C . ALA A 1 90 ? 2.851 1.083 -5.977 1.00 87.50 90 ALA A C 1
ATOM 668 O O . ALA A 1 90 ? 2.185 1.738 -6.787 1.00 87.50 90 ALA A O 1
ATOM 669 N N . TYR A 1 91 ? 2.729 1.208 -4.662 1.00 87.00 91 TYR A N 1
ATOM 670 C CA . TYR A 1 91 ? 1.729 2.052 -4.029 1.00 87.00 91 TYR A CA 1
ATOM 671 C C . TYR A 1 91 ? 2.349 2.947 -2.962 1.00 87.00 91 TYR A C 1
ATOM 673 O O . TYR A 1 91 ? 3.314 2.570 -2.295 1.00 87.00 91 TYR A O 1
ATOM 681 N N . GLY A 1 92 ? 1.769 4.134 -2.813 1.00 85.38 92 GLY A N 1
ATOM 682 C CA . GLY A 1 92 ? 2.003 5.063 -1.714 1.00 85.38 92 GLY A CA 1
ATOM 683 C C . GLY A 1 92 ? 0.693 5.423 -1.015 1.00 85.38 92 GLY A C 1
ATOM 684 O O . GLY A 1 92 ? -0.391 5.024 -1.449 1.00 85.38 92 GLY A O 1
ATOM 685 N N . LEU A 1 93 ? 0.800 6.200 0.061 1.00 84.62 93 LEU A N 1
ATOM 686 C CA . LEU A 1 93 ? -0.340 6.704 0.823 1.00 84.62 93 LEU A CA 1
ATOM 687 C C . LEU A 1 93 ? -0.336 8.232 0.810 1.00 84.62 93 LEU A C 1
ATOM 689 O O . LEU A 1 93 ? 0.679 8.864 1.113 1.00 84.62 93 LEU A O 1
ATOM 693 N N . GLU A 1 94 ? -1.475 8.830 0.468 1.00 83.38 94 GLU A N 1
ATOM 694 C CA . GLU A 1 94 ? -1.661 10.278 0.570 1.00 83.38 94 GLU A CA 1
ATOM 695 C C . GLU A 1 94 ? -1.442 10.753 2.019 1.00 83.38 94 GLU A C 1
ATOM 697 O O . GLU A 1 94 ? -1.903 10.121 2.970 1.00 83.38 94 GLU A O 1
ATOM 702 N N . GLY A 1 95 ? -0.694 11.848 2.195 1.00 83.12 95 GLY A N 1
ATOM 703 C CA . GLY A 1 95 ? -0.294 12.359 3.514 1.00 83.12 95 GLY A CA 1
ATOM 704 C C . GLY A 1 95 ? 0.961 11.708 4.114 1.00 83.12 95 GLY A C 1
ATOM 705 O O . GLY A 1 95 ? 1.467 12.200 5.120 1.00 83.12 95 GLY A O 1
ATOM 706 N N . TYR A 1 96 ? 1.519 10.670 3.476 1.00 82.88 96 TYR A N 1
ATOM 707 C CA . TYR A 1 96 ? 2.743 9.987 3.914 1.00 82.88 96 TYR A CA 1
ATOM 708 C C . TYR A 1 96 ? 3.830 10.019 2.822 1.00 82.88 96 TYR A C 1
ATOM 710 O O . TYR A 1 96 ? 4.113 8.998 2.189 1.00 82.88 96 TYR A O 1
ATOM 718 N N . PRO A 1 97 ? 4.453 11.187 2.567 1.00 75.31 97 PRO A N 1
ATOM 719 C CA . PRO A 1 97 ? 5.482 11.322 1.541 1.00 75.31 97 PRO A CA 1
ATOM 720 C C . PRO A 1 97 ? 6.786 10.611 1.942 1.00 75.31 97 PRO A C 1
ATOM 722 O O . PRO A 1 97 ? 7.276 10.758 3.061 1.00 75.31 97 PRO A O 1
ATOM 725 N N . GLY A 1 98 ? 7.389 9.862 1.016 1.00 69.44 98 GLY A N 1
ATOM 726 C CA . GLY A 1 98 ? 8.703 9.239 1.201 1.00 69.44 98 GLY A CA 1
ATOM 727 C C . GLY A 1 98 ? 8.985 8.111 0.199 1.00 69.44 98 GLY A C 1
ATOM 728 O O . GLY A 1 98 ? 8.072 7.667 -0.491 1.00 69.44 98 GLY A O 1
ATOM 729 N N . PRO A 1 99 ? 10.229 7.595 0.129 1.00 59.59 99 PRO A N 1
ATOM 730 C CA . PRO A 1 99 ? 10.630 6.545 -0.822 1.00 59.59 99 PRO A CA 1
ATOM 731 C C . PRO A 1 99 ? 10.090 5.145 -0.471 1.00 59.59 99 PRO A C 1
ATOM 733 O O . PRO A 1 99 ? 10.478 4.155 -1.089 1.00 59.59 99 PRO A O 1
ATOM 736 N N . ARG A 1 100 ? 9.245 5.029 0.561 1.00 63.88 100 ARG A N 1
ATOM 737 C CA . ARG A 1 100 ? 8.733 3.753 1.068 1.00 63.88 100 ARG A CA 1
ATOM 738 C C . ARG A 1 100 ? 7.507 3.354 0.260 1.00 63.88 100 ARG A C 1
ATOM 740 O O . ARG A 1 100 ? 6.380 3.635 0.652 1.00 63.88 100 ARG A O 1
ATOM 747 N N . TYR A 1 101 ? 7.746 2.722 -0.878 1.00 66.19 101 TYR A N 1
ATOM 748 C CA . TYR A 1 101 ? 6.688 2.077 -1.643 1.00 66.19 101 TYR A CA 1
ATOM 749 C C . TYR A 1 101 ? 6.502 0.646 -1.158 1.00 66.19 101 TYR A C 1
ATOM 751 O O . TYR A 1 101 ? 7.476 -0.050 -0.867 1.00 66.19 101 TYR A O 1
ATOM 759 N N . ILE A 1 102 ? 5.251 0.199 -1.105 1.00 70.44 102 ILE A N 1
ATOM 760 C CA . ILE A 1 102 ? 4.952 -1.228 -1.006 1.00 70.44 102 ILE A CA 1
ATOM 761 C C . ILE A 1 102 ? 4.867 -1.739 -2.436 1.00 70.44 102 ILE A C 1
ATOM 763 O O . ILE A 1 102 ? 4.050 -1.253 -3.223 1.00 70.44 102 ILE A O 1
ATOM 767 N N . VAL A 1 103 ? 5.755 -2.673 -2.773 1.00 73.31 103 VAL A N 1
ATOM 768 C CA . VAL A 1 103 ? 5.768 -3.324 -4.081 1.00 73.31 103 VAL A CA 1
ATOM 769 C C . VAL A 1 103 ? 5.109 -4.685 -3.939 1.00 73.31 103 VAL A C 1
ATOM 771 O O . VAL A 1 103 ? 5.541 -5.511 -3.135 1.00 73.31 103 VAL A O 1
ATOM 774 N N . VAL A 1 104 ? 4.049 -4.893 -4.712 1.00 73.19 104 VAL A N 1
ATOM 775 C CA . VAL A 1 104 ? 3.346 -6.168 -4.824 1.00 73.19 104 VAL A CA 1
ATOM 776 C C . VAL A 1 104 ? 3.664 -6.758 -6.194 1.00 73.19 104 VAL A C 1
ATOM 778 O O . VAL A 1 104 ? 3.594 -6.066 -7.216 1.00 73.19 104 VAL A O 1
ATOM 781 N N . TYR A 1 105 ? 4.028 -8.036 -6.200 1.00 69.69 105 TYR A N 1
ATOM 782 C CA . TYR A 1 105 ? 4.313 -8.815 -7.400 1.00 69.69 105 TYR A CA 1
ATOM 783 C C . TYR A 1 105 ? 3.265 -9.928 -7.479 1.00 69.69 105 TYR A C 1
ATOM 785 O O . TYR A 1 105 ? 3.114 -10.675 -6.512 1.00 69.69 105 TYR A O 1
ATOM 793 N N . PHE A 1 106 ? 2.539 -10.004 -8.595 1.00 58.69 106 PHE A N 1
ATOM 794 C CA . PHE A 1 106 ? 1.585 -11.074 -8.904 1.00 58.69 106 PHE A CA 1
ATOM 795 C C . PHE A 1 106 ? 2.149 -11.990 -9.989 1.00 58.69 106 PHE A C 1
ATOM 797 O O . PHE A 1 106 ? 2.826 -11.463 -10.908 1.00 58.69 106 PHE A O 1
#

pLDDT: mean 75.57, std 16.44, range [33.72, 96.31]

Radius of gyration: 19.16 Å; chains: 1; bounding box: 44×33×49 Å

Foldseek 3Di:
DDDDDQPADELVPQDADVPDDPVNSVVVQVVPDDPPRYPCVQPDDPVCLVVPPDPDPRRQNKDWDDDDQPPDDCVRCVVVVHHRPVQKTWIDGPPDDDPDTDIDHD

Organism: Equus caballus (NCBI:txid9796)